Protein AF-A0A3B9Z9D6-F1 (afdb_monomer_lite)

Secondary structure (DSSP, 8-state):
--EEEEEEEEESSS-HHHHHHHHHHHHHHHTT-SEEEEEEEEEEEETTEEEEEEEEEEE----PPPPPP-

Structure (mmCIF, N/CA/C/O backbone):
data_AF-A0A3B9Z9D6-F1
#
_entry.id   AF-A0A3B9Z9D6-F1
#
loop_
_atom_site.group_PDB
_atom_site.id
_atom_site.type_symbol
_atom_site.label_atom_id
_atom_site.label_alt_id
_atom_site.label_comp_id
_atom_site.label_asym_id
_atom_site.label_entity_id
_atom_site.label_seq_id
_atom_site.pdbx_PDB_ins_code
_atom_site.Cartn_x
_atom_site.Cartn_y
_atom_site.Cartn_z
_atom_site.occupancy
_atom_site.B_iso_or_equiv
_atom_site.auth_seq_id
_atom_site.auth_comp_id
_atom_site.auth_asym_id
_atom_site.auth_atom_id
_atom_site.pdbx_PDB_model_num
ATOM 1 N N . MET A 1 1 ? 17.824 -4.063 -9.440 1.00 45.91 1 MET A N 1
ATOM 2 C CA . MET A 1 1 ? 16.494 -4.032 -8.807 1.00 45.91 1 MET A CA 1
ATOM 3 C C . MET A 1 1 ? 16.710 -3.676 -7.353 1.00 45.91 1 MET A C 1
ATOM 5 O O . MET A 1 1 ? 17.389 -4.424 -6.663 1.00 45.91 1 MET A O 1
ATOM 9 N N . GLU A 1 2 ? 16.228 -2.515 -6.926 1.00 53.09 2 GLU A N 1
ATOM 10 C CA . GLU A 1 2 ? 16.175 -2.154 -5.506 1.00 53.09 2 GLU A CA 1
ATOM 11 C C . GLU A 1 2 ? 14.833 -2.635 -4.948 1.00 53.09 2 GLU A C 1
ATOM 13 O O . GLU A 1 2 ? 13.818 -2.563 -5.641 1.00 53.09 2 GLU A O 1
ATOM 18 N N . VAL A 1 3 ? 14.851 -3.195 -3.738 1.00 47.41 3 VAL A N 1
ATOM 19 C CA . VAL A 1 3 ? 13.693 -3.846 -3.114 1.00 47.41 3 VAL A CA 1
ATOM 20 C C . VAL A 1 3 ? 13.471 -3.217 -1.746 1.00 47.41 3 VAL A C 1
ATOM 22 O O . VAL A 1 3 ? 14.363 -3.256 -0.901 1.00 47.41 3 VAL A O 1
ATOM 25 N N . ALA A 1 4 ? 12.279 -2.663 -1.525 1.00 58.66 4 ALA A N 1
ATOM 26 C CA . ALA A 1 4 ? 11.863 -2.109 -0.241 1.00 58.66 4 ALA A CA 1
ATOM 27 C C . ALA A 1 4 ? 10.520 -2.706 0.198 1.00 58.66 4 ALA A C 1
ATOM 29 O O . ALA A 1 4 ? 9.623 -2.913 -0.624 1.00 58.66 4 ALA A O 1
ATOM 30 N N . LEU A 1 5 ? 10.384 -2.967 1.500 1.00 60.59 5 LEU A N 1
ATOM 31 C CA . LEU A 1 5 ? 9.110 -3.321 2.123 1.00 60.59 5 LEU A CA 1
ATOM 32 C C . LEU A 1 5 ? 8.385 -2.032 2.527 1.00 60.59 5 LEU A C 1
ATOM 34 O O . LEU A 1 5 ? 8.952 -1.210 3.245 1.00 60.59 5 LEU A O 1
ATOM 38 N N . LEU A 1 6 ? 7.151 -1.856 2.058 1.00 73.00 6 LEU A N 1
ATOM 39 C CA . LEU A 1 6 ? 6.369 -0.632 2.245 1.00 73.00 6 LEU A CA 1
ATOM 40 C C . LEU A 1 6 ? 5.099 -0.917 3.048 1.00 73.00 6 LEU A C 1
ATOM 42 O O . LEU A 1 6 ? 4.515 -1.988 2.895 1.00 73.00 6 LEU A O 1
ATOM 46 N N . PHE A 1 7 ? 4.645 0.055 3.848 1.0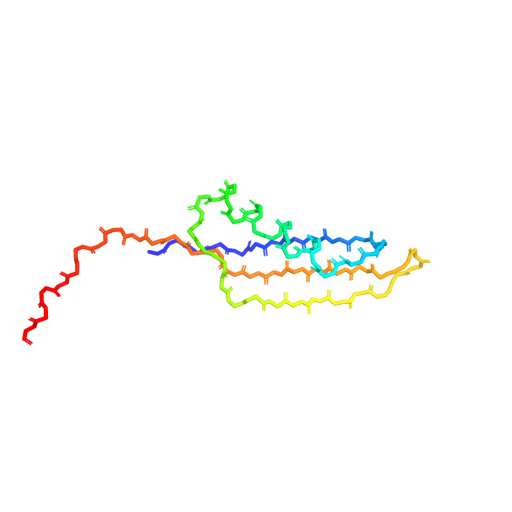0 72.94 7 PHE A N 1
ATOM 47 C CA . PHE A 1 7 ? 3.459 -0.071 4.704 1.00 72.94 7 PHE A CA 1
ATOM 48 C C . PHE A 1 7 ? 2.533 1.147 4.583 1.00 72.94 7 PHE A C 1
ATOM 50 O O . PHE A 1 7 ? 2.955 2.281 4.780 1.00 72.94 7 PHE A O 1
ATOM 57 N N . GLY A 1 8 ? 1.246 0.919 4.336 1.00 66.56 8 GLY A N 1
ATOM 58 C CA . GLY A 1 8 ? 0.181 1.915 4.424 1.00 66.56 8 GLY A CA 1
ATOM 59 C C . GLY A 1 8 ? -0.877 1.480 5.431 1.00 66.56 8 GLY A C 1
ATOM 60 O O . GLY A 1 8 ? -1.349 0.352 5.381 1.00 66.56 8 GLY A O 1
ATOM 61 N N . GLN A 1 9 ? -1.278 2.360 6.348 1.00 68.31 9 GLN A N 1
ATOM 62 C CA . GLN A 1 9 ? -2.250 2.022 7.397 1.00 68.31 9 GLN A CA 1
ATOM 63 C C . GLN A 1 9 ? -3.433 2.988 7.433 1.00 68.31 9 GLN A C 1
ATOM 65 O O . GLN A 1 9 ? -3.279 4.177 7.144 1.00 68.31 9 GLN A O 1
ATOM 70 N N . ALA A 1 10 ? -4.608 2.488 7.812 1.00 73.88 10 ALA A N 1
ATOM 71 C CA . ALA A 1 10 ? -5.797 3.295 8.060 1.00 73.88 10 ALA A CA 1
ATOM 72 C C . ALA A 1 10 ? -6.603 2.753 9.249 1.00 73.88 10 ALA A C 1
ATOM 74 O O . ALA A 1 10 ? -6.773 1.544 9.398 1.00 73.88 10 ALA A O 1
ATOM 75 N N . VAL A 1 11 ? -7.128 3.666 10.072 1.00 73.00 11 VAL A N 1
ATOM 76 C CA . VAL A 1 11 ? -7.938 3.362 11.261 1.00 73.00 11 VAL A CA 1
ATOM 77 C C . VAL A 1 11 ? -9.322 3.984 11.096 1.00 73.00 11 VAL A C 1
ATOM 79 O O . VAL A 1 11 ? -9.433 5.202 10.952 1.00 73.00 11 VAL A O 1
ATOM 82 N N . GLY A 1 12 ? -10.372 3.161 11.140 1.00 66.81 12 GLY A N 1
ATOM 83 C CA . GLY A 1 12 ? -11.765 3.620 11.130 1.00 66.81 12 GLY A CA 1
ATOM 84 C C . GLY A 1 12 ? -12.229 4.384 9.871 1.00 66.81 12 GLY A C 1
ATOM 85 O O . GLY A 1 12 ? -11.489 4.609 8.911 1.00 66.81 12 GLY A O 1
ATOM 86 N N . GLY A 1 13 ? -13.504 4.793 9.878 1.00 65.81 13 GLY A N 1
ATOM 87 C CA . GLY A 1 13 ? -14.147 5.553 8.797 1.00 65.81 13 GLY A CA 1
ATOM 88 C C . GLY A 1 13 ? -14.670 4.709 7.625 1.00 65.81 13 GLY A C 1
ATOM 89 O O . GLY A 1 13 ? -14.462 3.502 7.541 1.00 65.81 13 GLY A O 1
ATOM 90 N N . GLY A 1 14 ? -15.387 5.352 6.698 1.00 69.19 14 GLY A N 1
ATOM 91 C CA . GLY A 1 14 ? -15.939 4.688 5.516 1.00 69.19 14 GLY A CA 1
ATOM 92 C C . GLY A 1 14 ? -14.849 4.379 4.490 1.00 69.19 14 GLY A C 1
ATOM 93 O O . GLY A 1 14 ? -14.450 5.281 3.756 1.00 69.19 14 GLY A O 1
ATOM 94 N N . ARG A 1 15 ? -14.436 3.104 4.408 1.00 82.56 15 ARG A N 1
ATOM 95 C CA . ARG A 1 15 ? -13.452 2.504 3.468 1.00 82.56 15 ARG A CA 1
ATOM 96 C C . ARG A 1 15 ? -11.987 2.477 3.960 1.00 82.56 15 ARG A C 1
ATOM 98 O O . ARG A 1 15 ? -11.109 3.048 3.308 1.00 82.56 15 ARG A O 1
ATOM 105 N N . PRO A 1 16 ? -11.688 1.768 5.067 1.00 84.94 16 PRO A N 1
ATOM 106 C CA . PRO A 1 16 ? -10.331 1.676 5.615 1.00 84.94 16 PRO A CA 1
ATOM 107 C C . PRO A 1 16 ? -9.352 0.945 4.679 1.00 84.94 16 PRO A C 1
ATOM 109 O O . PRO A 1 16 ? -8.207 1.367 4.560 1.00 84.94 16 PRO A O 1
ATOM 112 N N . ILE A 1 17 ? -9.809 -0.061 3.923 1.00 89.69 17 ILE A N 1
ATOM 113 C CA . ILE A 1 17 ? -8.976 -0.777 2.937 1.00 89.69 17 ILE A CA 1
ATOM 114 C C . ILE A 1 17 ? -8.478 0.164 1.834 1.00 89.69 17 ILE A C 1
ATOM 116 O O . ILE A 1 17 ? -7.280 0.235 1.570 1.00 89.69 17 ILE A O 1
ATOM 120 N N . GLN A 1 18 ? -9.382 0.936 1.218 1.00 91.44 18 GLN A N 1
ATOM 121 C CA . GLN A 1 18 ? -9.014 1.868 0.148 1.00 91.44 18 GLN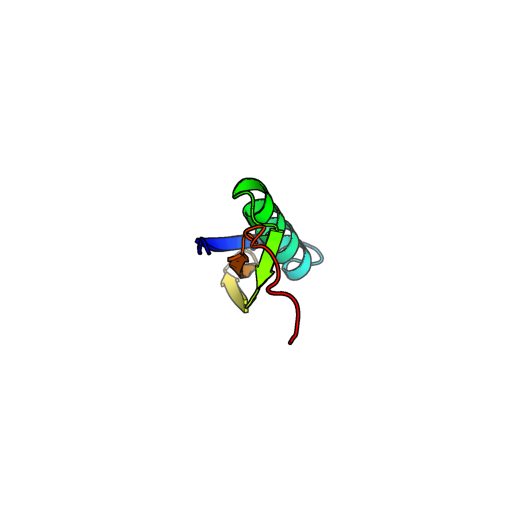 A CA 1
ATOM 122 C C . GLN A 1 18 ? -7.999 2.907 0.644 1.00 91.44 18 GLN A C 1
ATOM 124 O O . GLN A 1 18 ? -7.040 3.211 -0.058 1.00 91.44 18 GLN A O 1
ATOM 129 N N . ARG A 1 19 ? -8.176 3.426 1.866 1.00 90.56 19 ARG A N 1
ATOM 130 C CA . ARG A 1 19 ? -7.222 4.366 2.474 1.00 90.56 19 ARG A CA 1
ATOM 131 C C . ARG A 1 19 ? -5.860 3.726 2.744 1.00 90.56 19 ARG A C 1
ATOM 133 O O . ARG A 1 19 ? -4.851 4.349 2.435 1.00 90.56 19 ARG A O 1
ATOM 140 N N . ALA A 1 20 ? -5.820 2.501 3.270 1.00 91.69 20 ALA A N 1
ATOM 141 C CA . ALA A 1 20 ? -4.566 1.785 3.508 1.00 91.69 20 ALA A CA 1
ATOM 142 C C . ALA A 1 20 ? -3.782 1.565 2.200 1.00 91.69 20 ALA A C 1
ATOM 144 O O . ALA A 1 20 ? -2.582 1.824 2.156 1.00 91.69 20 ALA A O 1
ATOM 145 N N . LEU A 1 21 ? -4.471 1.196 1.113 1.00 93.06 21 LEU A N 1
ATOM 146 C CA . LEU A 1 21 ? -3.868 1.044 -0.216 1.00 93.06 21 LEU A CA 1
ATOM 147 C C . LEU A 1 21 ? -3.356 2.371 -0.796 1.00 93.06 21 LEU A C 1
ATOM 149 O O . LEU A 1 21 ? -2.253 2.415 -1.335 1.00 93.06 21 LEU A O 1
ATOM 153 N N . VAL A 1 22 ? -4.116 3.463 -0.658 1.00 93.94 22 VAL A N 1
ATOM 154 C CA . VAL A 1 22 ? -3.667 4.805 -1.080 1.00 93.94 22 VAL A CA 1
ATOM 155 C C . VAL A 1 22 ? -2.418 5.228 -0.305 1.00 93.94 22 VAL A C 1
ATOM 157 O O . VAL A 1 22 ? -1.472 5.743 -0.899 1.00 93.94 22 VAL A O 1
ATOM 160 N N . ASN A 1 23 ? -2.382 4.968 1.003 1.00 93.25 23 ASN A N 1
ATOM 161 C CA . ASN A 1 23 ? -1.219 5.266 1.833 1.00 93.25 23 ASN A CA 1
ATOM 162 C C . ASN A 1 23 ? -0.003 4.419 1.421 1.00 93.25 23 ASN A C 1
ATOM 164 O O . ASN A 1 23 ? 1.099 4.951 1.336 1.00 93.25 23 ASN A O 1
ATOM 168 N N . LEU A 1 24 ? -0.198 3.139 1.091 1.00 94.06 24 LEU A N 1
ATOM 169 C CA . LEU A 1 24 ? 0.866 2.261 0.594 1.00 94.06 24 LEU A CA 1
ATOM 170 C C . LEU A 1 24 ? 1.439 2.756 -0.745 1.00 94.06 24 LEU A C 1
ATOM 172 O O . LEU A 1 24 ? 2.653 2.795 -0.929 1.00 94.06 24 LEU A O 1
ATOM 176 N N . GLN A 1 25 ? 0.579 3.184 -1.672 1.00 93.00 25 GLN A N 1
ATOM 177 C CA . GLN A 1 25 ? 1.018 3.778 -2.938 1.00 93.00 25 GLN A CA 1
ATOM 178 C C . GLN A 1 25 ? 1.763 5.100 -2.730 1.00 93.00 25 GLN A C 1
ATOM 180 O O . GLN A 1 25 ? 2.735 5.367 -3.434 1.00 93.00 25 GLN A O 1
ATOM 185 N N . ALA A 1 26 ? 1.331 5.924 -1.770 1.00 93.06 26 ALA A N 1
ATOM 186 C CA . ALA A 1 26 ? 2.045 7.145 -1.414 1.00 93.06 26 ALA A CA 1
ATOM 187 C C . ALA A 1 26 ? 3.470 6.832 -0.937 1.00 93.06 26 ALA A C 1
ATOM 189 O O . ALA A 1 26 ? 4.404 7.416 -1.474 1.00 93.06 26 ALA A O 1
ATOM 190 N N . GLN A 1 27 ? 3.642 5.832 -0.064 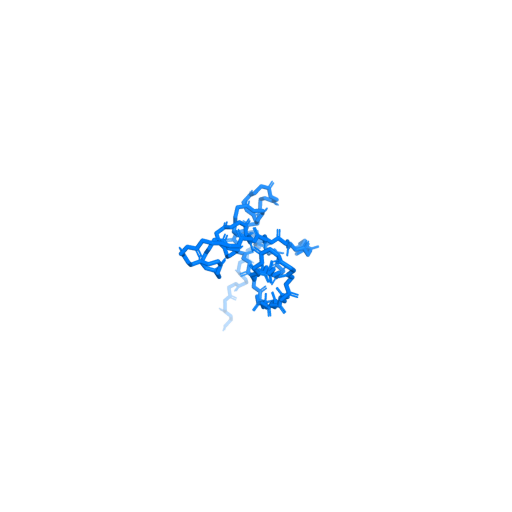1.00 93.56 27 GLN A N 1
ATOM 191 C CA . GLN A 1 27 ? 4.971 5.359 0.339 1.00 93.56 27 GLN A CA 1
ATOM 192 C C . GLN A 1 27 ? 5.804 4.888 -0.860 1.00 93.56 27 GLN A C 1
ATOM 194 O O . GLN A 1 27 ? 6.969 5.250 -0.979 1.00 93.56 27 GLN A O 1
ATOM 199 N N . GLY A 1 28 ? 5.210 4.136 -1.793 1.00 93.62 28 GLY A N 1
ATOM 200 C CA . GLY A 1 28 ? 5.902 3.738 -3.025 1.00 93.62 28 GLY A CA 1
ATOM 201 C C . GLY A 1 28 ? 6.447 4.932 -3.811 1.00 93.62 28 GLY A C 1
ATOM 202 O O . GLY A 1 28 ? 7.609 4.923 -4.210 1.00 93.62 28 GLY A O 1
ATOM 203 N N . ARG A 1 29 ? 5.647 5.994 -3.964 1.00 93.31 29 ARG A N 1
ATOM 204 C CA . ARG A 1 29 ? 6.083 7.231 -4.633 1.00 93.31 29 ARG A CA 1
ATOM 205 C C . ARG A 1 29 ? 7.178 7.961 -3.861 1.00 93.31 29 ARG A C 1
ATOM 207 O O . ARG A 1 29 ? 8.152 8.378 -4.480 1.00 93.31 29 ARG A O 1
ATOM 214 N N . ASP A 1 30 ? 7.054 8.070 -2.540 1.00 93.56 30 ASP A N 1
ATOM 215 C CA . ASP A 1 30 ? 8.054 8.728 -1.684 1.00 93.56 30 ASP A CA 1
ATOM 216 C C . ASP A 1 30 ? 9.418 8.011 -1.754 1.00 93.56 30 ASP A C 1
ATOM 218 O O . ASP A 1 30 ? 10.472 8.639 -1.654 1.00 93.56 30 ASP A O 1
ATOM 222 N N . HIS A 1 31 ? 9.404 6.700 -2.014 1.00 90.00 31 HIS A N 1
ATOM 223 C CA . HIS A 1 31 ? 10.589 5.875 -2.242 1.00 90.00 31 HIS A CA 1
ATOM 224 C C . HIS A 1 31 ? 11.017 5.767 -3.719 1.00 90.00 31 HIS A C 1
ATOM 226 O O . HIS A 1 31 ? 11.879 4.951 -4.042 1.00 90.00 31 HIS A O 1
ATOM 232 N N . ASN A 1 32 ? 10.465 6.586 -4.623 1.00 92.06 32 ASN A N 1
ATOM 233 C CA . ASN A 1 32 ? 10.751 6.564 -6.067 1.00 92.06 32 ASN A CA 1
ATOM 234 C C . ASN A 1 32 ? 10.561 5.179 -6.716 1.00 92.06 32 ASN A C 1
ATOM 236 O O . ASN A 1 32 ? 11.312 4.803 -7.620 1.00 92.06 32 ASN A O 1
ATOM 240 N N . CYS A 1 33 ? 9.594 4.404 -6.223 1.00 92.00 33 CYS A N 1
ATOM 241 C CA . CYS A 1 33 ? 9.181 3.151 -6.839 1.00 92.00 33 CYS A CA 1
ATOM 242 C C . CYS A 1 33 ? 8.184 3.439 -7.967 1.00 92.00 33 CYS A C 1
ATOM 244 O O . CYS A 1 33 ? 7.297 4.282 -7.826 1.00 92.00 33 CYS A O 1
ATOM 246 N N . ASP A 1 34 ? 8.282 2.681 -9.053 1.00 91.81 34 ASP A N 1
ATOM 247 C CA . ASP A 1 34 ? 7.361 2.761 -10.188 1.00 91.81 34 ASP A CA 1
ATOM 248 C C . ASP A 1 34 ? 6.079 1.962 -9.936 1.00 91.81 34 ASP A C 1
ATOM 250 O O . ASP A 1 34 ? 5.010 2.285 -10.455 1.00 91.81 34 ASP A O 1
ATOM 254 N N . ALA A 1 35 ? 6.174 0.905 -9.126 1.00 90.81 35 ALA A N 1
ATOM 255 C CA . ALA A 1 35 ? 5.033 0.098 -8.721 1.00 90.81 35 ALA A CA 1
ATOM 256 C C . ALA A 1 35 ? 5.224 -0.505 -7.324 1.00 90.81 35 ALA A C 1
ATOM 258 O O . ALA A 1 35 ? 6.332 -0.584 -6.794 1.00 90.81 35 ALA A O 1
ATOM 259 N N . VAL A 1 36 ? 4.113 -0.957 -6.739 1.00 92.12 36 VAL A N 1
ATOM 260 C CA . VAL A 1 36 ? 4.094 -1.791 -5.534 1.00 92.12 36 VAL A CA 1
ATOM 261 C C . VAL A 1 36 ? 3.413 -3.106 -5.897 1.00 92.12 36 VAL A C 1
ATOM 263 O O . VAL A 1 36 ? 2.279 -3.102 -6.376 1.00 92.12 36 VAL A O 1
ATOM 266 N N . VAL A 1 37 ? 4.110 -4.222 -5.702 1.00 91.81 37 VAL A N 1
ATOM 267 C CA . VAL A 1 37 ? 3.647 -5.576 -6.046 1.00 91.81 37 VAL A CA 1
ATOM 268 C C . VAL A 1 37 ? 3.551 -6.453 -4.801 1.00 91.81 37 VAL A C 1
ATOM 270 O O . VAL A 1 37 ? 3.996 -6.053 -3.726 1.00 91.81 37 VAL A O 1
ATOM 273 N N . SER A 1 38 ? 2.958 -7.643 -4.945 1.00 92.62 38 SER A N 1
ATOM 274 C CA . SER A 1 38 ? 2.763 -8.599 -3.842 1.00 92.62 38 SER A CA 1
ATOM 275 C C . SER A 1 38 ? 2.092 -7.948 -2.629 1.00 92.62 38 SER A C 1
ATOM 277 O O . SER A 1 38 ? 2.582 -8.037 -1.506 1.00 92.62 38 SER A O 1
ATOM 279 N N . VAL A 1 39 ? 1.005 -7.212 -2.888 1.00 93.50 39 VAL A N 1
ATOM 280 C CA . VAL A 1 39 ? 0.294 -6.460 -1.855 1.00 93.50 39 VAL A CA 1
ATOM 281 C C . VAL A 1 39 ? -0.588 -7.394 -1.036 1.00 93.50 39 VAL A C 1
ATOM 283 O O . VAL A 1 39 ? -1.443 -8.086 -1.588 1.00 93.50 39 VAL A O 1
ATOM 286 N N . GLU A 1 40 ? -0.427 -7.343 0.280 1.00 94.19 40 GLU A N 1
ATOM 287 C CA . GLU A 1 40 ? -1.237 -8.066 1.255 1.00 94.19 40 GLU A CA 1
ATOM 288 C C . GLU A 1 40 ? -1.902 -7.091 2.236 1.00 94.19 40 GLU A C 1
ATOM 290 O O . GLU A 1 40 ? -1.442 -5.964 2.451 1.00 94.19 40 GLU A O 1
ATOM 295 N N . LEU A 1 41 ? -3.025 -7.524 2.812 1.00 92.12 41 LEU A N 1
ATOM 296 C CA . LEU A 1 41 ? -3.819 -6.757 3.767 1.00 92.12 41 LEU A CA 1
ATOM 297 C C . LEU A 1 41 ? -3.907 -7.520 5.088 1.00 92.12 41 LEU A C 1
ATOM 299 O O . LEU A 1 41 ? -4.330 -8.673 5.113 1.00 92.12 41 LEU A O 1
ATOM 303 N N . LEU A 1 42 ? -3.574 -6.845 6.184 1.00 93.00 42 LEU A N 1
ATOM 304 C CA . LEU A 1 42 ? -3.810 -7.324 7.541 1.00 93.00 42 LEU A CA 1
ATOM 305 C C . LEU A 1 42 ? -4.911 -6.499 8.184 1.00 93.00 42 LEU A C 1
ATOM 307 O O . LEU A 1 42 ? -4.889 -5.266 8.156 1.00 93.00 42 LEU A O 1
ATOM 311 N N . GLU A 1 43 ? -5.859 -7.202 8.786 1.00 90.81 43 GLU A N 1
ATOM 312 C CA . GLU A 1 43 ? -6.964 -6.615 9.522 1.00 90.81 43 GLU A CA 1
ATOM 313 C C . GLU A 1 43 ? -6.792 -6.883 11.016 1.00 90.81 43 GLU A C 1
ATOM 315 O O . GLU A 1 43 ? -6.688 -8.029 11.453 1.00 90.81 43 GLU A O 1
ATOM 320 N N . TYR A 1 44 ? -6.800 -5.812 11.807 1.00 86.25 44 TYR A N 1
ATOM 321 C CA . TYR A 1 44 ? -6.760 -5.881 13.260 1.00 86.25 44 TYR A CA 1
ATOM 322 C C . TYR A 1 44 ? -8.014 -5.245 13.841 1.00 86.25 44 TYR A C 1
ATOM 324 O O . TYR A 1 44 ? -8.322 -4.078 13.586 1.00 86.25 44 TYR A O 1
ATOM 332 N N . GLN A 1 45 ? -8.714 -5.998 14.682 1.00 83.25 45 GLN A N 1
ATOM 333 C CA . GLN A 1 45 ? -9.814 -5.473 15.480 1.00 83.25 45 GLN A CA 1
ATOM 334 C C . GLN A 1 45 ? -9.250 -4.888 16.780 1.00 83.25 45 GLN A C 1
ATOM 336 O O . GLN A 1 45 ? -8.658 -5.602 17.589 1.00 83.25 45 GLN A O 1
ATOM 341 N N . VAL A 1 46 ? -9.411 -3.579 16.980 1.00 82.81 46 VAL A N 1
ATOM 342 C CA . VAL A 1 46 ? -8.975 -2.863 18.188 1.00 82.81 46 VAL A CA 1
ATOM 343 C C . VAL A 1 46 ? -10.167 -2.204 18.878 1.00 82.81 46 VAL A C 1
ATOM 345 O O . VAL A 1 46 ? -11.231 -2.025 18.293 1.00 82.81 46 VAL A O 1
ATOM 348 N N . LYS A 1 47 ? -9.998 -1.788 20.139 1.00 79.44 47 LYS A N 1
ATOM 349 C CA . LYS A 1 47 ? -11.083 -1.190 20.946 1.00 79.44 47 LYS A CA 1
ATOM 350 C C . LYS A 1 47 ? -11.769 0.015 20.287 1.00 79.44 47 LYS A C 1
ATOM 352 O O . LYS A 1 47 ? -12.917 0.302 20.597 1.00 79.44 47 LYS A O 1
ATOM 357 N N . VAL A 1 48 ? -11.058 0.722 19.410 1.00 76.44 48 VAL A N 1
ATOM 358 C CA . VAL A 1 48 ? -11.521 1.943 18.730 1.00 76.44 48 VAL A CA 1
ATOM 359 C C . VAL A 1 48 ? -12.003 1.701 17.291 1.00 76.44 48 VAL A C 1
ATOM 361 O O . VAL A 1 48 ? -12.326 2.659 16.593 1.00 76.44 48 VAL A O 1
ATOM 364 N N . GLY A 1 49 ? -12.064 0.443 16.839 1.00 80.31 49 GLY A N 1
ATOM 365 C CA . GLY A 1 49 ? -12.540 0.055 15.509 1.00 80.31 49 GLY A CA 1
ATOM 366 C C . GLY A 1 49 ? -11.594 -0.904 14.788 1.00 80.31 49 GLY A C 1
ATOM 367 O O . GLY A 1 49 ? -10.770 -1.575 15.400 1.00 80.31 49 GLY A O 1
ATOM 368 N N . THR A 1 50 ? -11.704 -0.962 13.465 1.00 83.12 50 THR A N 1
ATOM 369 C CA . THR A 1 50 ? -10.849 -1.808 12.624 1.00 83.12 50 THR A CA 1
ATOM 370 C C . THR A 1 50 ? -9.653 -1.016 12.096 1.00 83.12 50 THR A C 1
ATOM 372 O O . THR A 1 50 ? -9.812 0.097 11.578 1.00 83.12 50 THR A O 1
ATOM 375 N N . VAL A 1 51 ? -8.458 -1.596 12.215 1.00 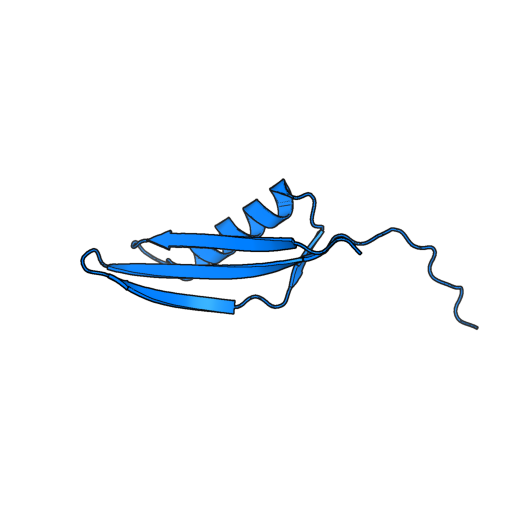87.75 51 VAL A N 1
ATOM 376 C CA . VAL A 1 51 ? -7.227 -1.120 11.575 1.00 87.75 51 VAL A CA 1
ATOM 377 C C . VAL A 1 51 ? -6.925 -2.016 10.386 1.00 87.75 51 VAL A C 1
ATOM 379 O O . VAL A 1 51 ? -6.862 -3.234 10.536 1.00 87.75 51 VAL A O 1
ATOM 382 N N . ILE A 1 52 ? -6.707 -1.407 9.224 1.00 91.56 52 ILE A N 1
ATOM 383 C CA . ILE A 1 52 ? -6.214 -2.105 8.037 1.00 91.56 52 ILE A CA 1
ATOM 384 C C . ILE A 1 52 ? -4.782 -1.657 7.776 1.00 91.56 52 ILE A C 1
ATOM 386 O O . ILE A 1 52 ? -4.516 -0.455 7.681 1.00 91.56 52 ILE A O 1
ATOM 390 N N . VAL A 1 53 ? -3.882 -2.624 7.635 1.00 91.81 53 VAL A N 1
ATOM 391 C CA . VAL A 1 53 ? -2.495 -2.419 7.213 1.00 91.81 53 VAL A CA 1
ATOM 392 C C . VAL A 1 53 ? -2.320 -3.076 5.851 1.00 91.81 53 VAL A C 1
ATOM 394 O O . VAL A 1 53 ? -2.503 -4.279 5.716 1.00 91.81 53 VAL A O 1
ATOM 397 N N . ALA A 1 54 ? -1.978 -2.285 4.843 1.00 94.69 54 ALA A N 1
ATOM 398 C CA . ALA A 1 54 ? -1.547 -2.757 3.539 1.00 94.69 54 ALA A CA 1
ATOM 399 C C . ALA A 1 54 ? -0.021 -2.747 3.490 1.00 94.69 54 ALA A C 1
ATOM 401 O O . ALA A 1 54 ? 0.592 -1.735 3.829 1.00 94.69 54 ALA A O 1
ATOM 402 N N . TYR A 1 55 ? 0.596 -3.831 3.040 1.00 92.25 55 TYR A N 1
ATOM 403 C CA . TYR A 1 55 ? 2.028 -3.853 2.756 1.00 92.25 55 TYR A CA 1
ATOM 404 C C . TYR A 1 55 ? 2.303 -4.528 1.430 1.00 92.25 55 TYR A C 1
ATOM 406 O O . TYR A 1 55 ? 1.490 -5.297 0.932 1.00 92.25 55 TYR A O 1
ATOM 414 N N . GLY A 1 56 ? 3.451 -4.216 0.849 1.00 93.81 56 GLY A N 1
ATOM 415 C CA . GLY A 1 56 ? 3.889 -4.807 -0.403 1.00 93.81 56 GLY A CA 1
ATOM 416 C C . GLY A 1 56 ? 5.337 -4.460 -0.696 1.00 93.81 56 GLY A C 1
ATOM 417 O O . GLY A 1 56 ? 6.015 -3.790 0.089 1.00 93.81 56 GLY A O 1
ATOM 418 N N . THR A 1 57 ? 5.812 -4.919 -1.844 1.00 93.19 57 THR A N 1
ATOM 419 C CA . THR A 1 57 ? 7.175 -4.687 -2.308 1.00 93.19 57 THR A CA 1
ATOM 420 C C . THR A 1 57 ? 7.198 -3.541 -3.305 1.00 93.19 57 THR A C 1
ATOM 422 O O . THR A 1 57 ? 6.590 -3.636 -4.370 1.00 93.19 57 THR A O 1
ATOM 425 N N . GLY A 1 58 ? 7.913 -2.468 -2.974 1.00 93.38 58 GLY A N 1
ATOM 426 C CA . GLY A 1 58 ? 8.217 -1.400 -3.921 1.00 93.38 58 GLY A 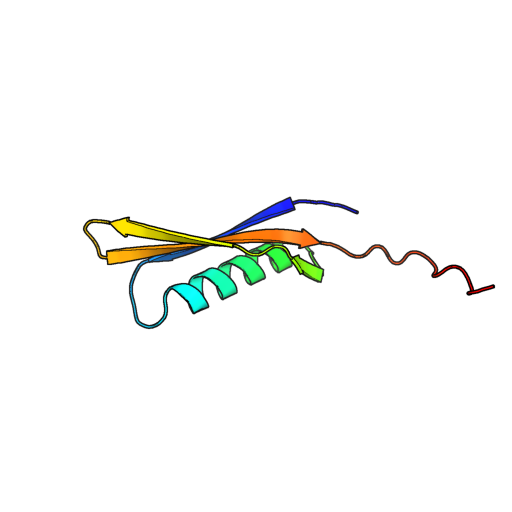CA 1
ATOM 427 C C . GLY A 1 58 ? 9.217 -1.885 -4.966 1.00 93.38 58 GLY A C 1
ATOM 428 O O . GLY A 1 58 ? 10.251 -2.455 -4.612 1.00 93.38 58 GLY A O 1
ATOM 429 N N . ILE A 1 59 ? 8.902 -1.674 -6.242 1.00 91.69 59 ILE A N 1
ATOM 430 C CA . ILE A 1 59 ? 9.786 -1.982 -7.364 1.00 91.69 59 ILE A CA 1
ATOM 431 C C . ILE A 1 59 ? 10.102 -0.715 -8.147 1.00 91.69 59 ILE A C 1
ATOM 433 O O . ILE A 1 59 ? 9.217 0.077 -8.469 1.00 91.69 59 ILE A O 1
ATOM 437 N N . LYS A 1 60 ? 11.384 -0.556 -8.464 1.00 90.88 60 LYS A N 1
ATOM 438 C CA . LYS A 1 60 ? 11.891 0.447 -9.393 1.00 90.88 60 LYS A CA 1
ATOM 439 C C . LYS A 1 60 ? 12.467 -0.265 -10.608 1.00 90.88 60 LYS A C 1
ATOM 441 O O . LYS A 1 60 ? 13.371 -1.099 -10.465 1.0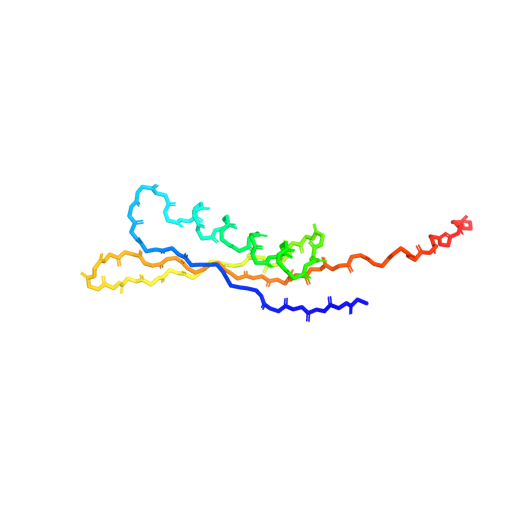0 90.88 60 LYS A O 1
ATOM 446 N N . TYR A 1 61 ? 11.927 0.025 -11.782 1.00 83.06 61 TYR A N 1
ATOM 447 C CA . TYR A 1 61 ? 12.452 -0.489 -13.032 1.00 83.06 61 TYR A CA 1
ATOM 448 C C . TYR A 1 61 ? 13.777 0.213 -13.318 1.00 83.06 61 TYR A C 1
ATOM 450 O O . TYR A 1 61 ? 13.918 1.427 -13.199 1.00 83.06 61 TYR A O 1
ATOM 458 N N . LEU A 1 62 ? 14.787 -0.581 -13.652 1.00 80.00 62 LEU A N 1
ATOM 459 C CA . LEU A 1 62 ? 15.991 -0.044 -14.259 1.00 80.00 62 LEU A CA 1
ATOM 460 C C . LEU A 1 62 ? 15.720 -0.016 -15.757 1.00 80.00 62 LEU A C 1
ATOM 462 O O . LEU A 1 62 ? 15.301 -1.043 -16.296 1.00 80.00 62 LEU A O 1
ATOM 466 N N . ASP A 1 63 ? 15.975 1.118 -16.408 1.00 70.44 63 ASP A N 1
ATOM 467 C CA . ASP A 1 63 ? 16.048 1.204 -17.867 1.00 70.44 63 ASP A CA 1
ATOM 468 C C . ASP A 1 63 ? 17.240 0.367 -18.340 1.00 70.44 63 ASP A C 1
ATOM 470 O O . ASP A 1 63 ? 18.340 0.854 -18.602 1.00 70.44 63 ASP A O 1
ATOM 474 N N . LEU A 1 64 ? 17.044 -0.947 -18.360 1.00 62.97 64 LEU A N 1
ATOM 475 C CA . LEU A 1 64 ? 17.977 -1.884 -18.942 1.00 62.97 64 LEU A CA 1
ATOM 476 C C . LEU A 1 64 ? 17.640 -1.964 -20.428 1.00 62.97 64 LEU A C 1
ATOM 478 O O . LEU A 1 64 ? 16.470 -2.158 -20.768 1.00 62.97 64 LEU A O 1
ATOM 482 N N . PRO A 1 65 ? 18.632 -1.822 -21.323 1.00 65.88 65 PRO A N 1
ATOM 483 C CA . PRO A 1 65 ? 18.396 -2.034 -22.738 1.00 65.88 65 PRO A CA 1
ATOM 484 C C . PRO A 1 65 ? 17.796 -3.428 -22.917 1.00 65.88 65 PRO A C 1
ATOM 486 O O . PRO A 1 65 ? 18.398 -4.426 -22.518 1.00 65.88 65 PRO A O 1
ATOM 489 N N . VAL A 1 66 ? 16.586 -3.484 -23.475 1.00 64.44 66 VAL A N 1
ATOM 490 C CA . VAL A 1 66 ? 15.938 -4.742 -23.842 1.00 64.44 66 VAL A CA 1
ATOM 491 C C . VAL A 1 66 ? 16.871 -5.426 -24.842 1.00 64.44 66 VAL A C 1
ATOM 493 O O . VAL A 1 66 ? 17.143 -4.832 -25.891 1.00 64.44 66 VAL A O 1
ATOM 496 N N . PRO A 1 67 ? 17.412 -6.624 -24.548 1.00 61.06 67 PRO A N 1
ATOM 497 C CA . PRO A 1 67 ? 18.180 -7.361 -25.536 1.00 61.06 67 PRO A CA 1
ATOM 498 C C . PRO A 1 67 ? 17.284 -7.547 -26.755 1.00 61.06 67 PRO A C 1
ATOM 500 O O . PRO A 1 67 ? 16.154 -8.018 -26.610 1.00 61.06 67 PRO A O 1
ATOM 503 N N . ALA A 1 68 ? 17.753 -7.129 -27.932 1.00 61.38 68 ALA A N 1
ATOM 504 C CA . ALA A 1 68 ? 17.030 -7.377 -29.169 1.00 61.38 68 ALA A CA 1
ATOM 505 C C . ALA A 1 68 ? 16.686 -8.871 -29.218 1.00 61.38 68 ALA A C 1
ATOM 507 O O . ALA A 1 68 ? 17.581 -9.710 -29.087 1.00 61.38 68 ALA A O 1
ATOM 508 N N . ALA A 1 69 ? 15.393 -9.186 -29.308 1.00 63.03 69 ALA A N 1
ATOM 509 C CA . ALA A 1 69 ? 14.940 -10.558 -29.462 1.00 63.03 69 ALA A CA 1
ATOM 510 C C . ALA A 1 69 ? 15.656 -11.159 -30.683 1.00 63.03 69 ALA A C 1
ATOM 512 O O . ALA A 1 69 ? 15.622 -10.558 -31.760 1.00 63.03 69 ALA A O 1
ATOM 513 N N . GLN A 1 70 ? 16.368 -12.269 -30.468 1.00 48.56 70 GLN A N 1
ATOM 514 C CA . GLN A 1 70 ? 16.995 -13.058 -31.532 1.00 48.56 70 GLN A CA 1
ATOM 515 C C . GLN A 1 70 ? 15.936 -13.765 -32.373 1.00 48.56 70 GLN A C 1
ATOM 517 O O . GLN A 1 70 ? 14.930 -14.218 -31.780 1.00 48.56 70 GLN A O 1
#

Radius of gyration: 15.64 Å; chains: 1; bounding box: 34×22×52 Å

Sequence (70 aa):
MEVALLFGQAVGGGRPIQRALVNLQAQGRDHNCDAVVSVELLEYQVKVGTVIVAYGTGIKYLDLPVPAAQ

pLDDT: mean 81.58, std 13.74, range [45.91, 94.69]

Foldseek 3Di:
DDKDKFKFKAFDDDCRPVRRVVRRVVRLVVVVAPDWPPKDWDWDQDPRGIMIMIITIGHHDDPDPDPPDD